Protein AF-A0A5C6D7D4-F1 (afdb_monomer_lite)

Sequence (80 aa):
MLKKKELTKILYKALDCEEEANTEFYAYTIKSLKYYKWLSGDKRERVEGIIKKLGGDSLRHKGMIEDLIQKVEESEKNVF

Foldseek 3Di:
DAFLVRVLVVLVVLLVVLVCCLPPPLVVVLVCLVVPPVDDPVRSVVVNVVSVVVSVVSVVVNVVSVVVSVVSVPDPDRGD

Radius of gyration: 17.56 Å; chains: 1; bounding box: 46×19×42 Å

Structure (mmCIF, N/CA/C/O backbone):
data_AF-A0A5C6D7D4-F1
#
_entry.id   AF-A0A5C6D7D4-F1
#
loop_
_atom_site.group_PDB
_atom_site.id
_atom_site.type_symbol
_atom_site.label_atom_id
_atom_site.label_alt_id
_a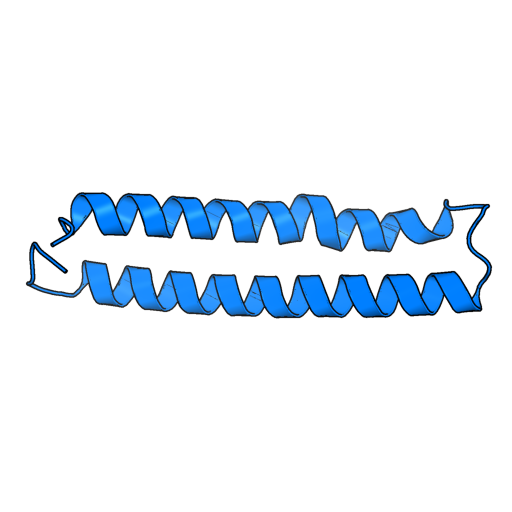tom_site.label_comp_id
_atom_site.label_asym_id
_atom_site.label_entity_id
_atom_site.label_seq_id
_atom_site.pdbx_PDB_ins_code
_atom_site.Cartn_x
_atom_site.Cartn_y
_atom_site.Cartn_z
_atom_site.occupancy
_atom_site.B_iso_or_equiv
_atom_site.auth_seq_id
_atom_site.auth_comp_id
_atom_site.auth_asym_id
_atom_site.auth_atom_id
_atom_site.pdbx_PDB_model_num
ATOM 1 N N . MET A 1 1 ? -12.262 -14.216 17.245 1.00 80.81 1 MET A N 1
ATOM 2 C CA . MET A 1 1 ? -13.057 -12.980 17.171 1.00 80.81 1 MET A CA 1
ATOM 3 C C . MET A 1 1 ? -12.154 -11.846 17.614 1.00 80.81 1 MET A C 1
ATOM 5 O O . MET A 1 1 ? -11.667 -11.870 18.740 1.00 80.81 1 MET A O 1
ATOM 9 N N . LEU A 1 2 ? -11.821 -10.965 16.684 1.00 89.81 2 LEU A N 1
ATOM 10 C CA . LEU A 1 2 ? -10.835 -9.903 16.828 1.00 89.81 2 LEU A CA 1
ATOM 11 C C . LEU A 1 2 ? -11.526 -8.660 17.394 1.00 89.81 2 LEU A C 1
ATOM 13 O O . LEU A 1 2 ? -12.624 -8.303 16.963 1.00 89.81 2 LEU A O 1
ATOM 17 N N . LYS A 1 3 ? -10.920 -7.989 18.376 1.00 94.75 3 LYS A N 1
ATOM 18 C CA . LYS A 1 3 ? -11.502 -6.746 18.906 1.00 94.75 3 LYS A CA 1
ATOM 19 C C . LYS A 1 3 ? -11.361 -5.635 17.871 1.00 94.75 3 LYS A C 1
ATOM 21 O O . LYS A 1 3 ? -10.312 -5.526 17.240 1.00 94.75 3 LYS A O 1
ATOM 26 N N . LYS A 1 4 ? -12.352 -4.743 17.774 1.00 93.44 4 LYS A N 1
ATOM 27 C CA . LYS A 1 4 ? -12.319 -3.574 16.871 1.00 93.44 4 LYS A CA 1
ATOM 28 C C . LYS A 1 4 ? -11.000 -2.799 16.981 1.00 93.44 4 LYS A C 1
ATOM 30 O O . LYS A 1 4 ? -10.334 -2.589 15.980 1.00 93.44 4 LYS A O 1
ATOM 35 N N . LYS A 1 5 ? -10.547 -2.496 18.204 1.00 93.25 5 LYS A N 1
ATOM 36 C CA . LYS A 1 5 ? -9.264 -1.807 18.453 1.00 93.25 5 LYS A CA 1
ATOM 37 C C . LYS A 1 5 ? -8.041 -2.552 17.893 1.00 93.25 5 LYS A C 1
ATOM 39 O O . LYS A 1 5 ? -7.103 -1.918 17.419 1.00 93.25 5 LYS A O 1
ATOM 44 N N . GLU A 1 6 ? -8.025 -3.880 17.984 1.00 94.75 6 GLU A N 1
ATOM 45 C CA . GLU A 1 6 ? -6.925 -4.705 17.468 1.00 94.75 6 GLU A CA 1
ATOM 46 C C . GLU A 1 6 ? -6.953 -4.751 15.940 1.00 94.75 6 GLU A C 1
ATOM 48 O O . GLU A 1 6 ? -5.911 -4.570 15.313 1.00 94.75 6 GLU A O 1
ATOM 53 N N . LEU A 1 7 ? -8.145 -4.903 15.352 1.00 95.00 7 LEU A N 1
ATOM 54 C CA . LEU A 1 7 ? -8.352 -4.836 13.907 1.00 95.00 7 LEU A CA 1
ATOM 55 C C . LEU A 1 7 ? -7.896 -3.489 13.342 1.00 95.00 7 LEU A C 1
ATOM 57 O O . LEU A 1 7 ? -7.058 -3.466 12.448 1.00 95.00 7 LEU A O 1
ATOM 61 N N . THR A 1 8 ? -8.364 -2.375 13.907 1.00 94.12 8 THR A N 1
ATOM 62 C CA . THR A 1 8 ? -7.982 -1.022 13.479 1.00 94.12 8 THR A CA 1
ATOM 63 C C . THR A 1 8 ? -6.465 -0.825 13.513 1.00 94.12 8 THR A C 1
ATOM 65 O O . THR A 1 8 ? -5.891 -0.305 12.563 1.00 94.12 8 THR A O 1
ATOM 68 N N . LYS A 1 9 ? -5.777 -1.318 14.554 1.00 96.44 9 LYS A N 1
ATOM 69 C CA . LYS A 1 9 ? -4.308 -1.247 14.632 1.00 96.44 9 LYS A CA 1
ATOM 70 C C . LYS A 1 9 ? -3.619 -2.044 13.518 1.00 96.44 9 LYS A C 1
ATOM 72 O O . LYS A 1 9 ? -2.611 -1.590 12.985 1.00 96.44 9 LYS A O 1
ATOM 77 N N . ILE A 1 10 ? -4.127 -3.233 13.193 1.00 97.00 10 ILE A N 1
ATOM 78 C CA . ILE A 1 10 ? -3.593 -4.055 12.098 1.00 97.00 10 ILE A CA 1
ATOM 79 C C . ILE A 1 10 ? -3.799 -3.348 10.757 1.00 97.00 10 ILE A C 1
ATOM 81 O O . ILE A 1 10 ? -2.873 -3.314 9.951 1.00 97.00 10 ILE A O 1
ATOM 85 N N . LEU A 1 11 ? -4.976 -2.758 10.542 1.00 96.94 11 LEU A N 1
ATOM 86 C CA . LEU A 1 11 ? -5.307 -2.054 9.306 1.00 96.94 11 LEU A CA 1
ATOM 87 C C . LEU A 1 11 ? -4.441 -0.810 9.099 1.00 96.94 11 LEU A C 1
ATOM 89 O O . LEU A 1 11 ? -3.875 -0.662 8.024 1.00 96.94 11 LEU A O 1
ATOM 93 N N . TYR A 1 12 ? -4.252 0.026 10.124 1.00 97.56 12 TYR A N 1
ATOM 94 C CA . TYR A 1 12 ? -3.344 1.174 10.017 1.00 97.56 12 TYR A CA 1
ATOM 95 C C . TYR A 1 12 ? -1.899 0.749 9.760 1.00 97.56 12 TYR A C 1
ATOM 97 O O . TYR A 1 12 ? -1.238 1.329 8.912 1.00 97.56 12 TYR A O 1
ATOM 105 N N . LYS A 1 13 ? -1.423 -0.327 10.398 1.00 97.62 13 LYS A N 1
ATOM 106 C CA . LYS A 1 13 ? -0.089 -0.857 10.090 1.00 97.62 13 LYS A CA 1
ATOM 107 C C . LYS A 1 13 ? 0.021 -1.325 8.633 1.00 97.62 13 LYS A C 1
ATOM 109 O O . LYS A 1 13 ? 1.059 -1.138 8.011 1.00 97.62 13 LYS A O 1
ATOM 114 N N . ALA A 1 14 ? -1.019 -1.967 8.101 1.00 96.31 14 ALA A N 1
ATOM 115 C CA . ALA A 1 14 ? -1.045 -2.375 6.700 1.00 96.31 14 ALA A CA 1
ATOM 116 C C . ALA A 1 14 ? -1.049 -1.158 5.762 1.00 96.31 14 ALA A C 1
ATOM 118 O O . ALA A 1 14 ? -0.345 -1.175 4.756 1.00 96.31 14 ALA A O 1
ATOM 119 N N . LEU A 1 15 ? -1.783 -0.101 6.124 1.00 96.06 15 LEU A N 1
ATOM 120 C CA . LEU A 1 15 ? -1.806 1.166 5.398 1.00 96.06 15 LEU A CA 1
ATOM 121 C C . LEU A 1 15 ? -0.411 1.801 5.339 1.00 96.06 15 LEU A C 1
ATOM 123 O O . LEU A 1 15 ? 0.070 2.087 4.245 1.00 96.06 15 LEU A O 1
ATOM 127 N N . ASP A 1 16 ? 0.259 1.925 6.488 1.00 94.38 16 ASP A N 1
ATOM 128 C CA . ASP A 1 16 ? 1.617 2.475 6.589 1.00 94.38 16 ASP A CA 1
ATOM 129 C C . ASP A 1 16 ? 2.599 1.709 5.685 1.00 94.38 16 ASP A C 1
ATOM 131 O O . ASP A 1 16 ? 3.406 2.307 4.974 1.00 94.38 16 ASP A O 1
ATOM 135 N N . CYS A 1 17 ? 2.504 0.373 5.655 1.00 94.19 17 CYS A N 1
ATOM 136 C CA . CYS A 1 17 ? 3.348 -0.454 4.793 1.00 94.19 17 CYS A CA 1
ATOM 137 C C . CYS A 1 17 ? 3.110 -0.199 3.293 1.00 94.19 17 CYS A C 1
ATOM 139 O O . CYS A 1 17 ? 4.072 -0.186 2.524 1.00 94.19 17 CYS A O 1
ATOM 141 N N . GLU A 1 18 ? 1.860 -0.005 2.859 1.00 92.44 18 GLU A N 1
ATOM 142 C CA . GLU A 1 18 ? 1.553 0.309 1.454 1.00 92.44 18 GLU A CA 1
ATOM 143 C C . GLU A 1 18 ? 2.026 1.727 1.071 1.00 92.44 18 GLU A C 1
ATOM 145 O O . GLU A 1 18 ? 2.481 1.955 -0.054 1.00 92.44 18 GLU A O 1
ATOM 150 N N . GLU A 1 19 ? 1.976 2.689 1.997 1.00 90.56 19 GLU A N 1
ATOM 151 C CA . GLU A 1 19 ? 2.512 4.041 1.779 1.00 90.56 19 GLU A CA 1
ATOM 152 C C . GLU A 1 19 ? 4.040 4.055 1.661 1.00 90.56 19 GLU A C 1
ATOM 154 O O . GLU A 1 19 ? 4.588 4.673 0.737 1.00 90.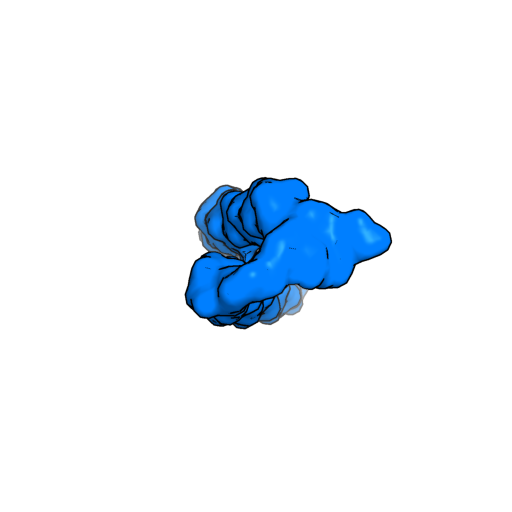56 19 GLU A O 1
ATOM 159 N N . GLU A 1 20 ? 4.723 3.337 2.554 1.00 90.50 20 GLU A N 1
ATOM 160 C CA . GLU A 1 20 ? 6.177 3.182 2.534 1.00 90.50 20 GLU A CA 1
ATOM 161 C C . GLU A 1 20 ? 6.630 2.480 1.246 1.00 90.50 20 GLU A C 1
ATOM 163 O O . GLU A 1 20 ? 7.515 2.975 0.549 1.00 90.50 20 GLU A O 1
ATOM 168 N N . ALA A 1 21 ? 5.973 1.384 0.849 1.00 88.62 21 ALA A N 1
ATOM 169 C CA . ALA A 1 21 ? 6.304 0.668 -0.384 1.00 88.62 21 ALA A CA 1
ATOM 170 C C . ALA A 1 21 ? 6.149 1.551 -1.639 1.00 88.62 21 ALA A C 1
ATOM 172 O O . ALA A 1 21 ? 7.015 1.540 -2.523 1.00 88.62 21 ALA A O 1
ATOM 173 N N . ASN A 1 22 ? 5.083 2.354 -1.719 1.00 86.19 22 ASN A N 1
ATOM 174 C CA . ASN A 1 22 ? 4.877 3.288 -2.830 1.00 86.19 22 ASN A CA 1
ATOM 175 C C . ASN A 1 22 ? 5.942 4.381 -2.899 1.00 86.19 22 ASN A C 1
ATOM 177 O O . ASN A 1 22 ? 6.465 4.664 -3.985 1.00 86.19 22 ASN A O 1
ATOM 181 N N . THR A 1 23 ? 6.269 4.975 -1.755 1.00 79.50 23 THR A N 1
ATOM 182 C CA . THR A 1 23 ? 7.167 6.132 -1.679 1.00 79.50 23 THR A CA 1
ATOM 183 C C . THR A 1 23 ? 8.628 5.717 -1.816 1.00 79.50 23 THR A C 1
ATOM 185 O O . THR A 1 23 ? 9.349 6.232 -2.676 1.00 79.50 23 THR A O 1
ATOM 188 N N . GLU A 1 24 ? 9.049 4.745 -1.014 1.00 76.69 24 GLU A N 1
ATOM 189 C CA . GLU A 1 24 ? 10.455 4.387 -0.833 1.00 76.69 24 GLU A CA 1
ATOM 190 C C . GLU A 1 24 ? 10.919 3.331 -1.830 1.00 76.69 24 GLU A C 1
ATOM 192 O O . GLU A 1 24 ? 12.058 3.373 -2.293 1.00 76.69 24 GLU A O 1
ATOM 197 N N . PHE A 1 25 ? 10.051 2.391 -2.214 1.00 80.88 25 PHE A N 1
ATOM 198 C CA . PHE A 1 25 ? 10.466 1.283 -3.067 1.00 80.88 25 PHE A CA 1
ATOM 199 C C . PHE A 1 25 ? 10.110 1.513 -4.533 1.00 80.88 25 PHE A C 1
ATOM 201 O O . PHE A 1 25 ? 11.010 1.627 -5.371 1.00 80.88 25 PHE A O 1
ATOM 208 N N . TYR A 1 26 ? 8.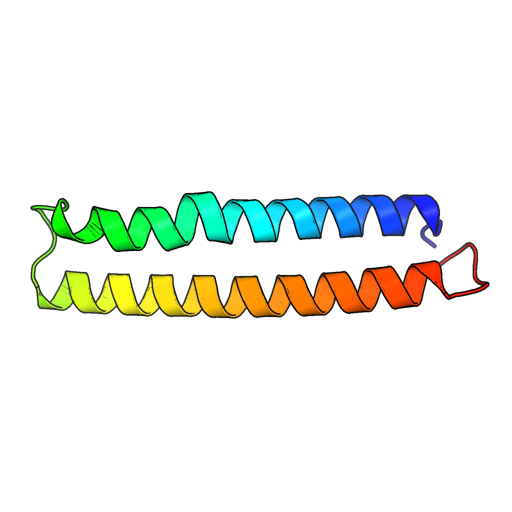828 1.613 -4.886 1.00 85.31 26 TYR A N 1
ATOM 209 C CA . TYR A 1 26 ? 8.427 1.640 -6.297 1.00 85.31 26 TYR A CA 1
ATOM 210 C C . TYR A 1 26 ? 8.895 2.916 -7.012 1.00 85.31 26 TYR A C 1
ATOM 212 O O . TYR A 1 26 ? 9.527 2.834 -8.071 1.00 85.31 26 TYR A O 1
ATOM 220 N N . ALA A 1 27 ? 8.668 4.094 -6.422 1.00 80.81 27 ALA A N 1
ATOM 221 C CA . ALA A 1 27 ? 9.065 5.361 -7.037 1.00 80.81 27 ALA A CA 1
ATOM 222 C C . ALA A 1 27 ? 10.593 5.508 -7.163 1.00 80.81 27 ALA A C 1
ATOM 224 O O . ALA A 1 27 ? 11.099 5.928 -8.212 1.00 80.81 27 ALA A O 1
ATOM 225 N N . TYR A 1 28 ? 11.340 5.148 -6.116 1.00 85.31 28 TYR A N 1
ATOM 226 C CA . TYR A 1 28 ? 12.802 5.212 -6.118 1.00 85.31 28 TYR A CA 1
ATOM 227 C C . TYR A 1 28 ? 13.420 4.188 -7.074 1.00 85.31 28 TYR A C 1
ATOM 229 O O . TYR A 1 28 ? 14.321 4.518 -7.855 1.00 85.31 28 TYR A O 1
ATOM 237 N N . THR A 1 29 ? 12.913 2.953 -7.069 1.00 84.94 29 THR A N 1
ATOM 238 C CA . THR A 1 29 ? 13.463 1.887 -7.910 1.00 84.94 29 THR A CA 1
ATOM 239 C C . THR A 1 29 ? 13.287 2.232 -9.385 1.00 84.94 29 THR A C 1
ATOM 241 O O . THR A 1 29 ? 14.275 2.205 -10.113 1.00 84.94 29 THR A O 1
ATOM 244 N N . ILE A 1 30 ? 12.106 2.702 -9.816 1.00 85.50 30 ILE A N 1
ATOM 245 C CA . ILE A 1 30 ? 11.888 3.170 -11.202 1.00 85.50 30 ILE A CA 1
ATOM 246 C C . ILE A 1 30 ? 12.904 4.257 -11.585 1.00 85.50 30 ILE A C 1
ATOM 248 O O . ILE A 1 30 ? 13.555 4.162 -12.627 1.00 85.50 30 ILE A O 1
ATOM 252 N N . LYS A 1 31 ? 13.093 5.273 -10.731 1.00 85.69 31 LYS A N 1
ATOM 253 C CA . LYS A 1 31 ? 14.038 6.376 -10.992 1.00 85.69 31 LYS A CA 1
ATOM 254 C C . LYS A 1 31 ? 15.493 5.907 -11.075 1.00 85.69 31 LYS A C 1
ATOM 256 O O . LYS A 1 31 ? 16.288 6.523 -11.794 1.00 85.69 31 LYS A O 1
ATOM 261 N N . SER A 1 32 ? 15.847 4.846 -10.351 1.00 87.50 32 SER A N 1
ATOM 262 C CA . SER A 1 32 ? 17.216 4.332 -10.277 1.00 87.50 32 SER A CA 1
ATOM 263 C C . SER A 1 32 ? 17.574 3.316 -11.370 1.00 87.50 32 SER A C 1
ATOM 265 O O . SER A 1 32 ? 18.763 3.136 -11.639 1.00 87.50 32 SER A O 1
ATOM 267 N N . LEU A 1 33 ? 16.595 2.736 -12.083 1.00 86.12 33 LEU A N 1
ATOM 268 C CA . LEU A 1 33 ? 16.829 1.748 -13.154 1.00 86.12 33 LEU A CA 1
ATOM 269 C C . LEU A 1 33 ? 17.816 2.218 -14.233 1.00 86.12 33 LEU A C 1
ATOM 271 O O . LEU A 1 33 ? 18.568 1.415 -14.790 1.00 86.12 33 LEU A O 1
ATOM 275 N N . LYS A 1 34 ? 17.865 3.526 -14.512 1.00 83.62 34 LYS A N 1
ATOM 276 C CA . LYS A 1 34 ? 18.814 4.117 -15.472 1.00 83.62 34 LYS A CA 1
ATOM 277 C C . LYS A 1 34 ? 20.285 3.940 -15.073 1.00 83.62 34 LYS A C 1
ATOM 279 O O . LYS A 1 34 ? 21.151 3.956 -15.944 1.00 83.62 34 LYS A O 1
ATOM 284 N N . TYR A 1 35 ? 20.568 3.748 -13.785 1.00 86.50 35 TYR A N 1
ATOM 285 C CA . TYR A 1 35 ? 21.921 3.549 -13.259 1.00 86.50 35 TYR A CA 1
ATOM 286 C C . TYR A 1 35 ? 22.363 2.083 -13.266 1.00 86.50 35 TYR A C 1
ATOM 288 O O . TYR A 1 35 ? 23.532 1.790 -13.013 1.00 86.50 35 TYR A O 1
ATOM 296 N N . TYR A 1 36 ? 21.462 1.146 -13.573 1.00 85.19 36 TYR A N 1
ATOM 297 C CA . TYR A 1 36 ? 21.765 -0.279 -13.529 1.00 85.19 36 TYR A CA 1
ATOM 298 C C . TYR A 1 36 ? 22.481 -0.655 -14.828 1.00 85.19 36 TYR A C 1
ATOM 300 O O . TYR A 1 36 ? 21.862 -1.025 -15.826 1.00 85.19 36 TYR A O 1
ATOM 308 N N . LYS A 1 37 ? 23.813 -0.514 -14.820 1.00 82.31 37 LYS A N 1
ATOM 309 C CA . LYS A 1 37 ? 24.689 -0.736 -15.987 1.00 82.31 37 LYS A CA 1
ATOM 310 C C . LYS A 1 37 ? 24.642 -2.169 -16.533 1.00 82.31 37 LYS A C 1
ATOM 312 O O . LYS A 1 37 ? 25.001 -2.387 -17.681 1.00 82.31 37 LYS A O 1
ATOM 317 N N . TRP A 1 38 ? 24.201 -3.129 -15.721 1.00 84.19 38 TRP A N 1
ATOM 318 C CA . TRP A 1 38 ? 24.057 -4.541 -16.086 1.00 84.19 38 TRP A CA 1
ATOM 319 C C . TRP A 1 38 ? 22.722 -4.864 -16.787 1.00 84.19 38 TRP A C 1
ATOM 321 O O . TRP A 1 38 ? 22.559 -5.966 -17.312 1.00 84.19 38 TRP A O 1
ATOM 331 N N . LEU A 1 39 ? 21.770 -3.923 -16.816 1.00 85.25 39 LEU A N 1
ATOM 332 C CA . LEU A 1 39 ? 20.504 -4.068 -17.536 1.00 85.25 39 LEU A CA 1
ATOM 333 C C . LEU A 1 39 ? 20.638 -3.509 -18.956 1.00 85.25 39 LEU A C 1
ATOM 335 O O . LEU A 1 39 ? 20.831 -2.306 -19.144 1.00 85.25 39 LEU A O 1
ATOM 339 N N . SER A 1 40 ? 20.474 -4.382 -19.950 1.00 89.06 40 SER A N 1
ATOM 340 C CA . SER A 1 40 ? 20.210 -3.983 -21.335 1.00 89.06 40 SER A CA 1
ATOM 341 C C . SER A 1 40 ? 18.860 -3.258 -21.443 1.00 89.06 40 SER A C 1
ATOM 343 O O . SER A 1 40 ? 18.018 -3.373 -20.549 1.00 89.06 40 SER A O 1
ATOM 345 N N . GLY A 1 41 ? 18.652 -2.483 -22.515 1.00 86.81 41 GLY A N 1
ATOM 346 C CA . GLY A 1 41 ? 17.457 -1.639 -22.676 1.00 86.81 41 GLY A CA 1
ATOM 347 C C . GLY A 1 41 ? 16.138 -2.416 -22.588 1.00 86.81 41 GLY A C 1
ATOM 348 O O . GLY A 1 41 ? 15.262 -2.052 -21.810 1.00 86.81 41 GLY A O 1
ATOM 349 N N . ASP A 1 42 ? 16.056 -3.553 -23.276 1.00 89.81 42 ASP A N 1
ATOM 350 C CA . ASP A 1 42 ? 14.911 -4.473 -23.266 1.00 89.81 42 ASP A CA 1
ATOM 351 C C . ASP A 1 42 ? 14.600 -5.030 -21.864 1.00 89.81 42 ASP A C 1
ATOM 353 O O . ASP A 1 42 ? 13.446 -5.103 -21.433 1.00 89.81 42 ASP A O 1
ATOM 357 N N . LYS A 1 43 ? 15.638 -5.401 -21.106 1.00 90.25 43 LYS A N 1
ATOM 358 C CA . LYS A 1 43 ? 15.482 -5.889 -19.731 1.00 90.25 43 LYS A CA 1
ATOM 359 C C . LYS A 1 43 ? 15.065 -4.763 -18.793 1.00 90.25 43 LYS A C 1
ATOM 361 O O . LYS A 1 43 ? 14.263 -4.998 -17.893 1.00 90.25 43 LYS A O 1
ATOM 366 N N . ARG A 1 44 ? 15.583 -3.550 -19.003 1.00 90.44 44 ARG A N 1
ATOM 367 C CA . ARG A 1 44 ? 15.213 -2.369 -18.218 1.00 90.44 44 ARG A CA 1
ATOM 368 C C . ARG A 1 44 ? 13.732 -2.042 -18.382 1.00 90.44 44 ARG A C 1
ATOM 370 O O . ARG A 1 44 ? 13.060 -1.876 -17.371 1.00 90.44 44 ARG A O 1
ATOM 377 N N . GLU A 1 45 ? 13.223 -2.025 -19.611 1.00 89.75 45 GLU A N 1
ATOM 378 C CA . GLU A 1 45 ? 11.799 -1.786 -19.893 1.00 89.75 45 GLU A CA 1
ATOM 379 C C . GLU A 1 45 ? 10.899 -2.835 -19.232 1.00 89.75 45 GLU A C 1
ATOM 381 O O . GLU A 1 45 ? 9.889 -2.498 -18.611 1.00 89.75 45 GLU A O 1
ATOM 386 N N . ARG A 1 46 ? 11.291 -4.115 -19.294 1.00 91.50 46 ARG A N 1
ATOM 387 C CA . ARG A 1 46 ? 10.566 -5.200 -18.614 1.00 91.50 46 ARG A CA 1
ATOM 388 C C . ARG A 1 46 ? 10.508 -5.004 -17.102 1.00 91.50 46 ARG A C 1
ATOM 390 O O . ARG A 1 46 ? 9.437 -5.139 -16.513 1.00 91.50 46 ARG A O 1
ATOM 397 N N . VAL A 1 47 ? 11.642 -4.687 -16.476 1.00 90.50 47 VAL A N 1
ATOM 398 C CA . VAL A 1 47 ? 11.711 -4.440 -15.028 1.00 90.50 47 VAL A CA 1
ATOM 399 C C . VAL A 1 47 ? 10.879 -3.214 -14.653 1.00 90.50 47 VAL A C 1
ATOM 401 O O . VAL A 1 47 ? 10.098 -3.277 -13.706 1.00 90.50 47 VAL A O 1
ATOM 404 N N . GLU A 1 48 ? 10.974 -2.128 -15.419 1.00 91.12 48 GLU A N 1
ATOM 405 C CA . GLU A 1 48 ? 10.166 -0.927 -15.204 1.00 91.12 48 GLU A CA 1
ATOM 406 C C . GLU A 1 48 ? 8.665 -1.234 -15.271 1.00 91.12 48 GLU A C 1
ATOM 408 O O . GLU A 1 48 ? 7.909 -0.793 -14.406 1.00 91.12 48 GLU A O 1
ATOM 413 N N . GLY A 1 49 ? 8.234 -2.036 -16.249 1.00 91.94 49 GLY A N 1
ATOM 414 C CA . GLY A 1 49 ? 6.843 -2.470 -16.381 1.00 91.94 49 GLY A CA 1
ATOM 415 C C . GLY A 1 49 ? 6.346 -3.271 -15.175 1.00 91.94 49 GLY A C 1
ATOM 416 O O . GLY A 1 49 ? 5.244 -3.022 -14.685 1.00 91.94 49 GLY A O 1
ATOM 417 N N . ILE A 1 50 ? 7.167 -4.190 -14.654 1.00 91.88 50 ILE A N 1
ATOM 418 C CA . ILE A 1 50 ? 6.838 -4.965 -13.447 1.00 91.88 50 ILE A CA 1
ATOM 419 C C . ILE A 1 50 ? 6.691 -4.036 -12.239 1.00 91.88 50 ILE A C 1
ATOM 421 O O . ILE A 1 50 ? 5.687 -4.105 -11.536 1.00 91.88 50 ILE A O 1
ATOM 4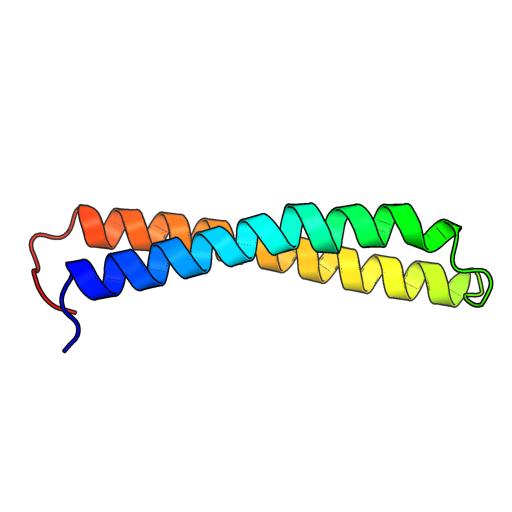25 N N . ILE A 1 51 ? 7.654 -3.139 -12.018 1.00 91.62 51 ILE A N 1
ATOM 426 C CA . ILE A 1 51 ? 7.651 -2.237 -10.858 1.00 91.62 51 ILE A CA 1
ATOM 427 C C . ILE A 1 51 ? 6.473 -1.258 -10.928 1.00 91.62 51 ILE A C 1
ATOM 429 O O . ILE A 1 51 ? 5.802 -1.041 -9.923 1.00 91.62 51 ILE A O 1
ATOM 433 N N . LYS A 1 52 ? 6.158 -0.723 -12.115 1.00 91.75 52 LYS A N 1
ATOM 434 C CA . LYS A 1 52 ? 4.963 0.109 -12.333 1.00 91.75 52 LYS A CA 1
ATOM 435 C C . LYS A 1 52 ? 3.678 -0.637 -11.990 1.00 91.75 52 LYS A C 1
ATOM 437 O O . LYS A 1 52 ? 2.795 -0.058 -11.363 1.00 91.75 52 LYS A O 1
ATOM 442 N N . LYS A 1 53 ? 3.570 -1.911 -12.383 1.00 93.62 53 LYS A N 1
ATOM 443 C CA . LYS A 1 53 ? 2.407 -2.740 -12.051 1.00 93.62 53 LYS A CA 1
ATOM 444 C C . LYS A 1 53 ? 2.285 -2.945 -10.541 1.00 93.62 53 LYS A C 1
ATOM 446 O O . LYS A 1 53 ? 1.210 -2.719 -10.002 1.00 93.62 53 LYS A O 1
ATOM 451 N N . LEU A 1 54 ? 3.384 -3.296 -9.873 1.00 91.31 54 LEU A N 1
ATOM 452 C CA . LEU A 1 54 ? 3.407 -3.488 -8.421 1.00 91.31 54 LEU A CA 1
ATOM 453 C C . LEU A 1 54 ? 3.049 -2.205 -7.656 1.00 91.31 54 LEU A C 1
ATOM 455 O O . LEU A 1 54 ? 2.241 -2.263 -6.736 1.00 91.31 54 LEU A O 1
ATOM 459 N N . GLY A 1 55 ? 3.567 -1.045 -8.076 1.00 92.50 55 GLY A N 1
ATOM 460 C CA . GLY A 1 55 ? 3.169 0.246 -7.503 1.00 92.50 55 GLY A CA 1
ATOM 461 C C . GLY A 1 55 ? 1.691 0.567 -7.738 1.00 92.50 55 GLY A C 1
ATOM 462 O O . GLY A 1 55 ? 0.996 1.018 -6.835 1.00 92.50 55 GLY A O 1
ATOM 463 N N . GLY A 1 56 ? 1.168 0.260 -8.927 1.00 91.94 56 GLY A N 1
ATOM 464 C CA . GLY A 1 56 ? -0.262 0.389 -9.205 1.00 91.94 56 GLY A CA 1
ATOM 465 C C . GLY A 1 56 ? -1.133 -0.502 -8.312 1.00 91.94 56 GLY A C 1
ATOM 466 O O . GLY A 1 56 ? -2.160 -0.045 -7.816 1.00 91.94 56 GLY A O 1
ATOM 467 N N . ASP A 1 57 ? -0.732 -1.754 -8.092 1.00 93.00 57 ASP A N 1
ATOM 468 C CA . ASP A 1 57 ? -1.457 -2.687 -7.222 1.00 93.00 57 ASP A CA 1
ATOM 469 C C . ASP A 1 57 ? -1.377 -2.251 -5.745 1.00 93.00 57 ASP A C 1
ATOM 471 O O . ASP A 1 57 ? -2.396 -2.248 -5.059 1.00 93.00 57 ASP A O 1
ATOM 475 N N . SER A 1 58 ? -0.219 -1.761 -5.291 1.00 93.06 58 SER A N 1
ATOM 476 C CA . SER A 1 58 ? -0.027 -1.190 -3.949 1.00 93.06 58 SER A CA 1
ATOM 477 C C . SER A 1 58 ? -0.919 0.033 -3.692 1.00 93.06 58 SER A C 1
ATOM 479 O O . SER A 1 58 ? -1.570 0.128 -2.652 1.00 93.06 58 SER A O 1
ATOM 481 N N . LEU A 1 59 ? -1.054 0.941 -4.667 1.00 92.75 59 LEU A N 1
ATOM 482 C CA . LEU A 1 59 ? -1.998 2.065 -4.575 1.00 92.75 59 LEU A CA 1
ATOM 483 C C . LEU A 1 59 ? -3.460 1.604 -4.465 1.00 92.75 59 LEU A C 1
ATOM 485 O O . LEU A 1 59 ? -4.247 2.219 -3.746 1.00 92.75 59 LEU A O 1
ATOM 489 N N . ARG A 1 60 ? -3.843 0.522 -5.156 1.00 95.06 60 ARG A N 1
ATOM 490 C CA . ARG A 1 60 ? -5.195 -0.047 -5.014 1.00 95.06 60 ARG A CA 1
ATOM 491 C C . ARG A 1 60 ? -5.397 -0.666 -3.637 1.00 95.06 60 ARG A C 1
ATOM 493 O O . ARG A 1 60 ? -6.446 -0.450 -3.040 1.00 95.06 60 ARG A O 1
ATOM 500 N N . HIS A 1 61 ? -4.413 -1.409 -3.132 1.00 95.62 61 HIS A N 1
ATOM 501 C CA . HIS A 1 61 ? -4.472 -1.989 -1.790 1.00 95.62 61 HIS A CA 1
ATOM 502 C C . HIS A 1 61 ? -4.618 -0.911 -0.722 1.00 95.62 61 HIS A C 1
ATOM 504 O O . HIS A 1 61 ? -5.475 -1.048 0.146 1.00 95.62 61 HIS A O 1
ATOM 510 N N . LYS A 1 62 ? -3.857 0.185 -0.836 1.00 95.12 62 LYS A N 1
ATOM 511 C CA . LYS A 1 62 ? -4.006 1.364 0.019 1.00 95.12 62 LYS A CA 1
ATOM 512 C C . LYS A 1 62 ? -5.467 1.824 0.084 1.00 95.12 62 LYS A C 1
ATOM 514 O O . LYS A 1 62 ? -6.036 1.851 1.170 1.00 95.12 62 LYS A O 1
ATOM 519 N N . GLY A 1 63 ? -6.092 2.090 -1.066 1.00 96.06 63 GLY A N 1
ATOM 520 C CA . GLY A 1 63 ? -7.490 2.537 -1.107 1.00 96.06 63 GLY A CA 1
ATOM 521 C C . GLY A 1 63 ? -8.469 1.522 -0.502 1.00 96.06 63 GLY A C 1
ATOM 522 O O . GLY A 1 63 ? -9.377 1.889 0.235 1.00 96.06 63 GLY A O 1
ATOM 523 N N . MET A 1 64 ? -8.253 0.223 -0.736 1.00 97.12 64 MET A N 1
ATOM 524 C CA . MET A 1 64 ? -9.076 -0.829 -0.120 1.00 97.12 64 MET A CA 1
ATOM 525 C C . MET A 1 64 ? -8.932 -0.875 1.408 1.00 97.12 64 MET A C 1
ATOM 527 O O . MET A 1 64 ? -9.905 -1.168 2.107 1.00 97.12 64 MET A O 1
ATOM 531 N N . ILE A 1 65 ? -7.729 -0.620 1.931 1.00 97.25 65 ILE A N 1
ATOM 532 C CA . ILE A 1 65 ? -7.465 -0.568 3.372 1.00 97.25 65 ILE A CA 1
ATOM 533 C C . ILE A 1 65 ? -8.115 0.676 3.984 1.00 97.25 65 ILE A C 1
ATOM 535 O O . ILE A 1 65 ? -8.754 0.550 5.027 1.00 97.25 65 ILE A O 1
ATOM 539 N N . GLU A 1 66 ? -8.014 1.839 3.336 1.00 97.06 66 GLU A N 1
ATOM 540 C CA . GLU A 1 66 ? -8.675 3.083 3.765 1.00 97.06 66 GLU A CA 1
ATOM 541 C C . GLU A 1 66 ? -10.198 2.897 3.873 1.00 97.06 66 GLU A C 1
ATOM 543 O O . GLU A 1 66 ? -10.779 3.144 4.934 1.00 97.06 66 GLU A O 1
ATOM 548 N N . ASP A 1 67 ? -10.826 2.341 2.832 1.00 97.75 67 ASP A N 1
ATOM 549 C CA . ASP A 1 67 ? -12.261 2.024 2.822 1.00 97.75 67 ASP A CA 1
ATOM 550 C C . ASP A 1 67 ? -12.652 1.056 3.952 1.00 97.75 67 ASP A C 1
ATOM 552 O O . ASP A 1 67 ? -13.729 1.159 4.552 1.00 97.75 67 ASP A O 1
ATOM 556 N N . LEU A 1 68 ? -11.798 0.067 4.238 1.00 96.56 68 LEU A N 1
ATOM 557 C CA . LEU A 1 68 ? -12.050 -0.910 5.293 1.00 96.56 68 LEU A CA 1
ATOM 558 C C . LEU A 1 68 ? -11.917 -0.287 6.686 1.00 96.56 68 LEU A C 1
ATOM 560 O O . LEU A 1 68 ? -12.743 -0.582 7.552 1.00 96.56 68 LEU A O 1
ATOM 564 N N . ILE A 1 69 ? -10.920 0.574 6.903 1.00 96.19 69 ILE A N 1
ATOM 565 C CA . ILE A 1 69 ? -10.758 1.330 8.151 1.00 96.19 69 ILE A CA 1
ATOM 566 C C . ILE A 1 69 ? -12.016 2.152 8.410 1.00 96.19 69 ILE A C 1
ATOM 568 O O . ILE A 1 69 ? -12.614 1.992 9.475 1.00 96.19 69 ILE A O 1
ATOM 572 N N . GLN A 1 70 ? -12.475 2.925 7.421 1.00 96.44 70 GLN A N 1
ATOM 573 C CA . GLN A 1 70 ? -13.678 3.747 7.549 1.00 96.44 70 GLN A CA 1
ATOM 574 C C . GLN A 1 70 ? -14.893 2.906 7.972 1.00 96.44 70 GLN A C 1
ATOM 576 O O . GLN A 1 70 ? -15.560 3.213 8.960 1.00 96.44 70 GLN A O 1
ATOM 581 N N . LYS A 1 71 ? -15.142 1.778 7.295 1.00 95.69 71 LYS A N 1
ATOM 582 C CA . LYS A 1 71 ? -16.260 0.877 7.633 1.00 95.69 71 LYS A CA 1
ATOM 583 C C . LYS A 1 71 ? -16.146 0.277 9.034 1.00 95.69 71 LYS A C 1
ATOM 585 O O . LYS A 1 71 ? -17.159 0.085 9.710 1.00 95.69 71 LYS A O 1
ATOM 590 N N . VAL A 1 72 ? -14.934 -0.064 9.475 1.00 94.69 72 VAL A N 1
ATOM 591 C CA . VAL A 1 72 ? -14.699 -0.582 10.830 1.00 94.69 72 VAL A CA 1
ATOM 592 C C . VAL A 1 72 ? -14.958 0.509 11.867 1.00 94.69 72 VAL A C 1
ATOM 594 O O . VAL A 1 72 ? -15.584 0.227 12.891 1.00 94.69 72 VAL A O 1
ATOM 597 N N . GLU A 1 73 ? -14.524 1.743 11.614 1.00 92.25 73 GLU A N 1
ATOM 598 C CA . GLU A 1 73 ? -14.721 2.892 12.501 1.00 92.25 73 GLU A CA 1
ATOM 599 C C . GLU A 1 73 ? -16.194 3.281 12.646 1.00 92.25 73 GLU A C 1
ATOM 601 O O . GLU A 1 73 ? -16.657 3.424 13.780 1.00 92.25 73 GLU A O 1
ATOM 606 N N . GLU A 1 74 ? -16.940 3.330 11.542 1.00 94.62 74 GLU A N 1
ATOM 607 C CA . GLU A 1 74 ? -18.382 3.622 11.507 1.00 94.62 74 GLU A CA 1
ATOM 608 C C . GLU A 1 74 ? -19.241 2.509 12.128 1.00 94.62 74 GLU A C 1
ATOM 610 O O . GLU A 1 74 ? -20.368 2.744 12.561 1.00 94.62 74 GLU A O 1
ATOM 615 N N . SER A 1 75 ? -18.730 1.277 12.196 1.00 93.06 75 SER A N 1
ATOM 616 C CA . SER A 1 75 ? -19.486 0.151 12.742 1.00 93.06 75 SER A CA 1
ATOM 617 C C . SER A 1 75 ? -19.701 0.257 14.254 1.00 93.06 75 SER A C 1
ATOM 619 O O . SER A 1 75 ? -18.755 0.425 15.024 1.00 93.06 75 SER A O 1
ATOM 621 N N . GLU A 1 76 ? -20.929 0.002 14.703 1.00 92.94 76 GLU A N 1
ATOM 622 C CA . GLU A 1 76 ? -21.275 -0.122 16.128 1.00 92.94 76 GLU A CA 1
ATOM 623 C C . GLU A 1 76 ? -20.752 -1.424 16.771 1.00 92.94 76 GLU A C 1
ATOM 625 O O . GLU A 1 76 ? -20.818 -1.606 17.989 1.00 92.94 76 GLU A O 1
ATOM 630 N N . LYS A 1 77 ? -20.215 -2.359 15.971 1.00 91.62 77 LYS A N 1
ATOM 631 C CA . LYS A 1 77 ? -19.674 -3.626 16.476 1.00 91.62 77 LYS A CA 1
ATOM 632 C C . LYS A 1 77 ? -18.324 -3.413 17.154 1.00 91.62 77 LYS A C 1
ATOM 634 O O . LYS A 1 77 ? -17.402 -2.834 16.59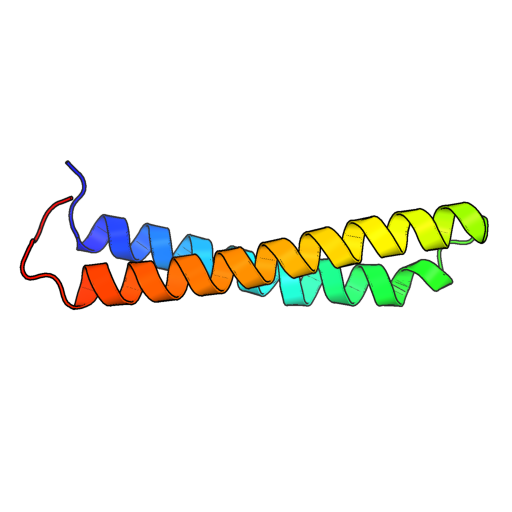2 1.00 91.62 77 LYS A O 1
ATOM 639 N N . ASN A 1 78 ? -18.165 -4.003 18.336 1.00 87.56 78 ASN A N 1
ATOM 640 C CA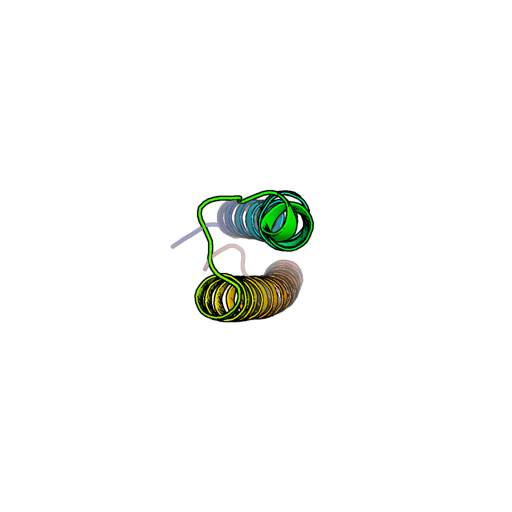 . ASN A 1 78 ? -16.891 -4.001 19.065 1.00 87.56 78 ASN A CA 1
ATOM 641 C C . ASN A 1 78 ? -15.970 -5.180 18.702 1.00 87.56 78 ASN A C 1
ATOM 643 O O . ASN A 1 78 ? -14.834 -5.250 19.181 1.00 87.56 78 ASN A O 1
ATOM 647 N N . VAL A 1 79 ? -16.453 -6.107 17.873 1.00 86.25 79 VAL A N 1
ATOM 648 C CA . VAL A 1 79 ? -15.791 -7.367 17.526 1.00 86.25 79 VAL A CA 1
ATOM 649 C C . VAL A 1 79 ? -16.078 -7.774 16.078 1.00 86.25 79 VAL A C 1
ATOM 651 O O . VAL A 1 79 ? -17.187 -7.545 15.590 1.00 86.25 79 VAL A O 1
ATOM 654 N N . PHE A 1 80 ? -15.085 -8.386 15.426 1.00 88.00 80 PHE A N 1
ATOM 655 C CA . PHE A 1 80 ? -15.099 -8.827 14.026 1.00 88.00 80 PHE A CA 1
ATOM 656 C C . PHE A 1 80 ? -14.503 -10.233 13.859 1.00 88.00 80 PHE A C 1
ATOM 658 O O . PHE A 1 80 ? -13.705 -10.676 14.726 1.00 88.00 80 PHE A O 1
#

Secondary structure (DSSP, 8-state):
--BHHHHHHHHHHHHHHHHHIIIIIIHHHHHHGGG-TT--HHHHHHHHHHHHHHHHHHHHHHHHHHHHHHHHHH---SB-

pLDDT: mean 90.97, std 4.93, range [76.69, 97.75]